Protein AF-A0A0Q3MLW1-F1 (afdb_monomer)

Mean predicted aligned error: 10.27 Å

InterPro domains:
  IPR031595 Protein-only RNase P, C-terminal [PF16953] (21-151)
  IPR033495 Mitochondrial ribonuclease P catalytic subunit, PIN domain [cd18718] (39-151)

Structure (mmCIF, N/CA/C/O backbone):
data_AF-A0A0Q3MLW1-F1
#
_entry.id   AF-A0A0Q3MLW1-F1
#
loop_
_atom_site.group_PDB
_atom_site.id
_atom_site.type_symbol
_atom_site.label_atom_id
_atom_site.label_alt_id
_atom_site.label_comp_id
_atom_site.label_asym_id
_atom_site.label_entity_id
_atom_site.label_seq_id
_atom_site.pdbx_PDB_ins_code
_atom_site.Cartn_x
_atom_site.Cartn_y
_atom_site.Cartn_z
_atom_site.occupancy
_atom_site.B_iso_or_equiv
_atom_site.auth_seq_id
_atom_site.auth_comp_id
_atom_site.auth_asym_id
_atom_site.auth_atom_id
_atom_site.pdbx_PDB_model_num
ATOM 1 N N . MET A 1 1 ? 2.108 -24.766 1.125 1.00 43.31 1 MET A N 1
ATOM 2 C CA . MET A 1 1 ? 2.210 -23.711 0.091 1.00 43.31 1 MET A CA 1
ATOM 3 C C . MET A 1 1 ? 1.327 -24.139 -1.077 1.00 43.31 1 MET A C 1
ATOM 5 O O . MET A 1 1 ? 1.562 -25.207 -1.625 1.00 43.31 1 MET A O 1
ATOM 9 N N . THR A 1 2 ? 0.230 -23.439 -1.371 1.00 39.44 2 THR A N 1
ATOM 10 C CA . THR A 1 2 ? -0.700 -23.858 -2.438 1.00 39.44 2 THR A CA 1
ATOM 11 C C . THR A 1 2 ? -0.048 -23.667 -3.809 1.00 39.44 2 THR A C 1
ATOM 13 O O . THR A 1 2 ? 0.590 -22.645 -4.060 1.00 39.44 2 THR A O 1
ATOM 16 N N . LYS A 1 3 ? -0.207 -24.654 -4.700 1.00 34.53 3 LYS A N 1
ATOM 17 C CA . LYS A 1 3 ? 0.419 -24.711 -6.036 1.00 34.53 3 LYS A CA 1
ATOM 18 C C . LYS A 1 3 ? 0.217 -23.431 -6.879 1.00 34.53 3 LYS A C 1
ATOM 20 O O . LYS A 1 3 ? 1.089 -23.088 -7.668 1.00 34.53 3 LYS A O 1
ATOM 25 N N . SER A 1 4 ? -0.863 -22.674 -6.653 1.00 41.62 4 SER A N 1
ATOM 26 C CA . SER A 1 4 ? -1.150 -21.407 -7.351 1.00 41.62 4 SER A CA 1
ATOM 27 C C . SER A 1 4 ? -0.213 -20.244 -6.995 1.00 41.62 4 SER A C 1
ATOM 29 O O . SER A 1 4 ? 0.039 -19.397 -7.845 1.00 41.62 4 SER A O 1
ATOM 31 N N . ILE A 1 5 ? 0.337 -20.189 -5.774 1.00 48.00 5 ILE A N 1
ATOM 32 C CA . ILE A 1 5 ? 1.272 -19.116 -5.377 1.00 48.00 5 ILE A CA 1
ATOM 33 C C . ILE A 1 5 ? 2.641 -19.349 -6.029 1.00 48.00 5 ILE A C 1
ATOM 35 O O . ILE A 1 5 ? 3.269 -18.410 -6.509 1.00 48.00 5 ILE A O 1
ATOM 39 N N . ALA A 1 6 ? 3.069 -20.612 -6.109 1.00 42.12 6 ALA A N 1
ATOM 40 C CA . ALA A 1 6 ? 4.304 -20.997 -6.788 1.00 42.12 6 ALA A CA 1
ATOM 41 C C . ALA A 1 6 ? 4.254 -20.694 -8.297 1.00 42.12 6 ALA A C 1
ATOM 43 O O . ALA A 1 6 ? 5.246 -20.238 -8.854 1.00 42.12 6 ALA A O 1
ATOM 44 N N . ALA A 1 7 ? 3.096 -20.882 -8.942 1.00 43.38 7 ALA A N 1
ATOM 45 C CA . ALA A 1 7 ? 2.907 -20.556 -10.355 1.00 43.38 7 ALA A CA 1
ATOM 46 C C . ALA A 1 7 ? 2.976 -19.042 -10.631 1.00 43.38 7 ALA A C 1
ATOM 48 O O . ALA A 1 7 ? 3.620 -18.633 -11.593 1.00 43.38 7 ALA A O 1
ATOM 49 N N . LEU A 1 8 ? 2.383 -18.206 -9.766 1.00 49.22 8 LEU A N 1
ATOM 50 C CA . LEU A 1 8 ? 2.519 -16.747 -9.870 1.00 49.22 8 LEU A CA 1
ATOM 51 C C . LEU A 1 8 ? 3.988 -16.322 -9.716 1.00 49.22 8 LEU A C 1
ATOM 53 O O . LEU A 1 8 ? 4.498 -15.557 -10.527 1.00 49.22 8 LEU A O 1
ATOM 57 N N . LEU A 1 9 ? 4.684 -16.866 -8.713 1.00 48.12 9 LEU A N 1
ATOM 58 C CA . LEU A 1 9 ? 6.108 -16.604 -8.474 1.00 48.12 9 LEU A CA 1
ATOM 59 C C . LEU A 1 9 ? 6.986 -17.012 -9.669 1.00 48.12 9 LEU A C 1
ATOM 61 O O . LEU A 1 9 ? 7.888 -16.267 -10.039 1.00 48.12 9 LEU A O 1
ATOM 65 N N . LEU A 1 10 ? 6.693 -18.148 -10.309 1.00 43.22 10 LEU A N 1
ATOM 66 C CA . LEU A 1 10 ? 7.389 -18.614 -11.514 1.00 43.22 10 LEU A CA 1
ATOM 67 C C . LEU A 1 10 ? 7.177 -17.686 -12.718 1.00 43.22 10 LEU A C 1
ATOM 69 O O . LEU A 1 10 ? 8.139 -17.409 -13.430 1.00 43.22 10 LEU A O 1
ATOM 73 N N . ILE A 1 11 ? 5.963 -17.157 -12.913 1.00 46.47 11 ILE A N 1
ATOM 74 C CA . ILE A 1 11 ? 5.679 -16.173 -13.973 1.00 46.47 11 ILE A CA 1
ATOM 75 C C . ILE A 1 11 ? 6.495 -14.887 -13.755 1.00 46.47 11 ILE A C 1
ATOM 77 O O . ILE A 1 11 ? 7.031 -14.335 -14.712 1.00 46.47 11 ILE A O 1
ATOM 81 N N . PHE A 1 12 ? 6.648 -14.430 -12.507 1.00 47.97 12 PHE A N 1
ATOM 82 C CA . PHE A 1 12 ? 7.384 -13.196 -12.203 1.00 47.97 12 PHE A CA 1
ATOM 83 C C . PHE A 1 12 ? 8.913 -13.361 -12.163 1.00 47.97 12 PHE A C 1
ATOM 85 O O . PHE A 1 12 ? 9.630 -12.395 -12.431 1.00 47.97 12 PHE A O 1
ATOM 92 N N . SER A 1 13 ? 9.433 -14.558 -11.868 1.00 42.88 13 SER A N 1
ATOM 93 C CA . SER A 1 13 ? 10.881 -14.817 -11.822 1.00 42.88 13 SER A CA 1
ATOM 94 C C . SER A 1 13 ? 11.542 -14.952 -13.197 1.00 42.88 13 SER A C 1
ATOM 96 O O . SER A 1 13 ? 12.736 -14.694 -13.305 1.00 42.88 13 SER A O 1
ATOM 98 N N . TYR A 1 14 ? 10.811 -15.332 -14.249 1.00 41.16 14 TYR A N 1
ATOM 99 C CA . TYR A 1 14 ? 11.423 -15.681 -15.540 1.00 41.16 14 TYR A CA 1
ATOM 100 C C . TYR A 1 14 ? 11.871 -14.487 -16.408 1.00 41.16 14 TYR A C 1
ATOM 102 O O . TYR A 1 14 ? 12.459 -14.707 -17.464 1.00 41.16 14 TYR A O 1
ATOM 110 N N . GLY A 1 15 ? 11.643 -13.236 -15.982 1.00 43.12 15 GLY A N 1
ATOM 111 C CA . GLY A 1 15 ? 11.919 -12.054 -16.816 1.00 43.12 15 GLY A CA 1
ATOM 112 C C . GLY A 1 15 ? 12.600 -10.856 -16.148 1.00 43.12 15 GLY A C 1
ATOM 113 O O . GLY A 1 15 ? 12.778 -9.844 -16.821 1.00 43.12 15 GLY A O 1
ATOM 114 N N . LYS A 1 16 ? 12.973 -10.904 -14.859 1.00 48.44 16 LYS A N 1
ATOM 115 C CA . LYS A 1 16 ? 13.472 -9.710 -14.144 1.00 48.44 16 LYS A CA 1
ATOM 116 C C . LYS A 1 16 ? 14.898 -9.853 -13.614 1.00 48.44 16 LYS A C 1
ATOM 118 O O . LYS A 1 16 ? 15.285 -10.885 -13.078 1.00 48.44 16 LYS A O 1
ATOM 123 N N . GLY A 1 17 ? 15.679 -8.780 -13.772 1.00 50.88 17 GLY A N 1
ATOM 124 C CA . GLY A 1 17 ? 17.072 -8.695 -13.331 1.00 50.88 17 GLY A CA 1
ATOM 125 C C . GLY A 1 17 ? 17.254 -8.784 -11.808 1.00 50.88 17 GLY A C 1
ATOM 126 O O . GLY A 1 17 ? 16.317 -8.613 -11.030 1.00 50.88 17 GLY A O 1
ATOM 127 N N . ILE A 1 18 ? 18.500 -8.999 -11.377 1.00 50.50 18 ILE A N 1
ATOM 128 C CA . ILE A 1 18 ? 18.907 -9.301 -9.987 1.00 50.50 18 ILE A CA 1
ATOM 129 C C . ILE A 1 18 ? 18.372 -8.295 -8.944 1.00 50.50 18 ILE A C 1
ATOM 131 O O . ILE A 1 18 ? 18.080 -8.681 -7.810 1.00 50.50 18 ILE A O 1
ATOM 135 N N . LEU A 1 19 ? 18.229 -7.013 -9.303 1.00 51.34 19 LEU A N 1
ATOM 136 C CA . LEU A 1 19 ? 17.757 -5.967 -8.386 1.00 51.34 19 LEU A CA 1
ATOM 137 C C . LEU A 1 19 ? 16.278 -6.152 -7.998 1.00 51.34 19 LEU A C 1
ATOM 139 O O . LEU A 1 19 ? 15.931 -6.016 -6.826 1.00 51.34 19 LEU A O 1
ATOM 143 N N . ALA A 1 20 ? 15.436 -6.553 -8.956 1.00 59.69 20 ALA A N 1
ATOM 144 C CA . ALA A 1 20 ? 14.020 -6.827 -8.721 1.00 59.69 20 ALA A CA 1
ATOM 145 C C . ALA A 1 20 ? 13.819 -8.032 -7.785 1.00 59.69 20 ALA A C 1
ATOM 147 O O . ALA A 1 20 ? 12.900 -8.040 -6.969 1.00 59.69 20 ALA A O 1
ATOM 148 N N . CYS A 1 21 ? 14.718 -9.023 -7.840 1.00 66.88 21 CYS A N 1
ATOM 149 C CA . CYS A 1 21 ? 14.664 -10.185 -6.954 1.00 66.88 21 CYS A CA 1
ATOM 150 C C . CYS A 1 21 ? 14.886 -9.805 -5.483 1.00 66.88 21 CYS A C 1
ATOM 152 O O . CYS A 1 21 ? 14.138 -10.255 -4.620 1.00 66.88 21 CYS A O 1
ATOM 154 N N . LYS A 1 22 ? 15.878 -8.957 -5.174 1.00 81.06 22 LYS A N 1
ATOM 155 C CA . LYS A 1 22 ? 16.187 -8.581 -3.779 1.00 81.06 22 LYS A CA 1
ATOM 156 C C . LYS A 1 22 ? 15.071 -7.776 -3.126 1.00 81.06 22 LYS A C 1
ATOM 158 O O . LYS A 1 22 ? 14.733 -8.022 -1.970 1.00 81.06 22 LYS A O 1
ATOM 163 N N . GLU A 1 23 ? 14.505 -6.821 -3.856 1.00 84.50 23 GLU A N 1
ATOM 164 C CA . GLU A 1 23 ? 13.379 -6.041 -3.353 1.00 84.50 23 GLU A CA 1
ATOM 165 C C . GLU A 1 23 ? 12.165 -6.929 -3.090 1.00 84.50 23 GLU A C 1
ATOM 167 O O . GLU A 1 23 ? 11.536 -6.827 -2.035 1.00 84.50 23 GLU A O 1
ATOM 172 N N . PHE A 1 24 ? 11.862 -7.837 -4.017 1.00 83.19 24 PHE A N 1
ATOM 173 C CA . PHE A 1 24 ? 10.734 -8.733 -3.850 1.00 83.19 24 PHE A CA 1
ATOM 174 C C . PHE A 1 24 ? 10.931 -9.691 -2.662 1.00 83.19 24 PHE A C 1
ATOM 176 O O . PHE A 1 24 ? 9.991 -9.930 -1.911 1.00 83.19 24 PHE A O 1
ATOM 183 N N . GLU A 1 25 ? 12.147 -10.183 -2.400 1.00 86.19 25 GLU A N 1
ATOM 184 C CA . GLU A 1 25 ? 12.448 -10.935 -1.168 1.00 86.19 25 GLU A CA 1
ATOM 185 C C . GLU A 1 25 ? 12.213 -10.103 0.104 1.00 86.19 25 GLU A C 1
ATOM 187 O O . GLU A 1 25 ? 11.597 -10.583 1.062 1.00 86.19 25 GLU A O 1
ATOM 192 N N . ALA A 1 26 ? 12.653 -8.840 0.113 1.00 90.56 26 ALA A N 1
ATOM 193 C CA . ALA A 1 26 ? 12.403 -7.932 1.231 1.00 90.56 26 ALA A CA 1
ATOM 194 C C . ALA A 1 26 ? 10.898 -7.704 1.440 1.00 90.56 26 ALA A C 1
ATOM 196 O O . ALA A 1 26 ? 10.421 -7.723 2.578 1.00 90.56 26 ALA A O 1
ATOM 197 N N . PHE A 1 27 ? 10.144 -7.570 0.349 1.00 91.38 27 PHE A N 1
ATOM 198 C CA . PHE A 1 27 ? 8.692 -7.469 0.382 1.00 91.38 27 PHE A CA 1
ATOM 199 C C . PHE A 1 27 ? 8.028 -8.732 0.925 1.00 91.38 27 PHE A C 1
ATOM 201 O O . PHE A 1 27 ? 7.178 -8.640 1.809 1.00 91.38 27 PHE A O 1
ATOM 208 N N . LYS A 1 28 ? 8.442 -9.922 0.474 1.00 89.12 28 LYS A N 1
ATOM 209 C CA . LYS A 1 28 ? 7.921 -11.186 1.012 1.00 89.12 28 LYS A CA 1
ATOM 210 C C . LYS A 1 28 ? 8.118 -11.245 2.521 1.00 89.12 28 LYS A C 1
ATOM 212 O O . LYS A 1 28 ? 7.154 -11.466 3.245 1.00 89.12 28 LYS A O 1
ATOM 217 N N . LYS A 1 29 ? 9.330 -10.964 3.008 1.00 93.56 29 LYS A N 1
ATOM 218 C CA . LYS A 1 29 ? 9.613 -10.925 4.451 1.00 93.56 29 LYS A CA 1
ATOM 219 C C . LYS A 1 29 ? 8.750 -9.889 5.178 1.00 93.56 29 LYS A C 1
ATOM 221 O O . LYS A 1 29 ? 8.245 -10.165 6.263 1.00 93.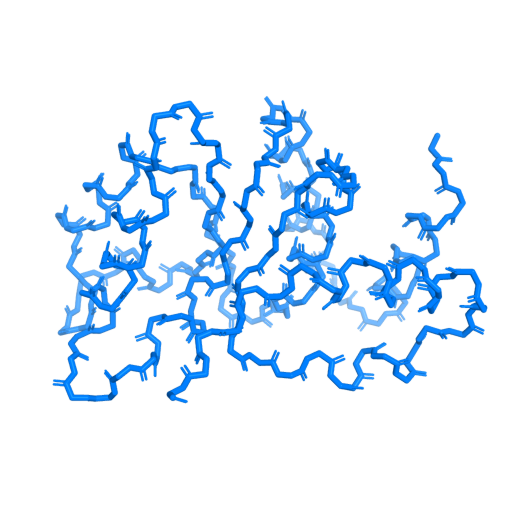56 29 LYS A O 1
ATOM 226 N N . PHE A 1 30 ? 8.566 -8.708 4.586 1.00 95.88 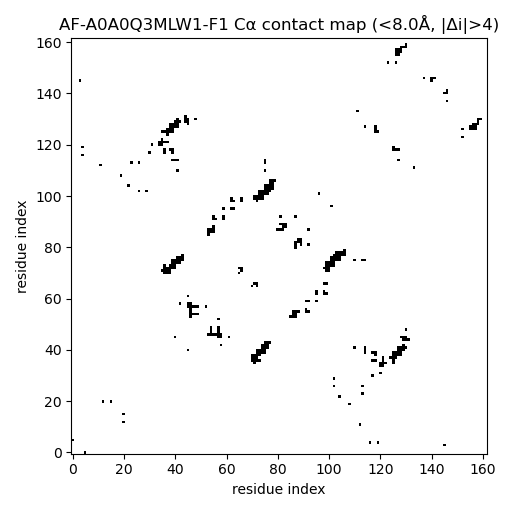30 PHE A N 1
ATOM 227 C CA . PHE A 1 30 ? 7.707 -7.660 5.134 1.00 95.88 30 PHE A CA 1
ATOM 228 C C . PHE A 1 30 ? 6.261 -8.141 5.306 1.00 95.88 30 PHE A C 1
ATOM 230 O O . PHE A 1 30 ? 5.679 -7.916 6.369 1.00 95.88 30 PHE A O 1
ATOM 237 N N . VAL A 1 31 ? 5.712 -8.792 4.277 1.00 94.12 31 VAL A N 1
ATOM 238 C CA . VAL A 1 31 ? 4.337 -9.293 4.254 1.00 94.12 31 VAL A CA 1
ATOM 239 C C . VAL A 1 31 ? 4.174 -10.435 5.245 1.00 94.12 31 VAL A C 1
ATOM 241 O O . VAL A 1 31 ? 3.328 -10.323 6.121 1.00 94.12 31 VAL A O 1
ATOM 244 N N . GLU A 1 32 ? 4.995 -11.490 5.173 1.00 92.81 32 GLU A N 1
ATOM 245 C CA . GLU A 1 32 ? 4.854 -12.681 6.031 1.00 92.81 32 GLU A CA 1
ATOM 246 C C . GLU A 1 32 ? 4.878 -12.337 7.530 1.00 92.81 32 GLU A C 1
ATOM 248 O O . GLU A 1 32 ? 4.134 -12.927 8.307 1.00 92.81 32 GLU A O 1
ATOM 253 N N . ASN A 1 33 ? 5.656 -11.327 7.931 1.00 95.38 33 ASN A N 1
ATOM 254 C CA . ASN A 1 33 ? 5.726 -10.869 9.323 1.00 95.38 33 ASN A CA 1
ATOM 255 C C . ASN A 1 33 ? 4.501 -10.058 9.782 1.00 95.38 33 ASN A C 1
ATOM 257 O O . ASN A 1 33 ? 4.387 -9.745 10.965 1.00 95.38 33 ASN A O 1
ATOM 261 N N . ARG A 1 34 ? 3.620 -9.663 8.858 1.00 95.62 34 ARG A N 1
ATOM 262 C CA . ARG A 1 34 ? 2.478 -8.774 9.108 1.00 95.62 34 ARG A CA 1
ATOM 263 C C . ARG A 1 34 ? 1.148 -9.346 8.634 1.00 95.62 34 ARG A C 1
ATOM 265 O O . ARG A 1 34 ? 0.137 -8.681 8.796 1.00 95.62 34 ARG A O 1
ATOM 272 N N . LEU A 1 35 ? 1.088 -10.551 8.083 1.00 92.38 35 LEU A N 1
ATOM 273 C CA . LEU A 1 35 ? -0.190 -11.150 7.692 1.00 92.38 35 LEU A CA 1
ATOM 274 C C . LEU A 1 35 ? -1.148 -11.330 8.893 1.00 92.38 35 LEU A C 1
ATOM 276 O O . LEU A 1 35 ? -0.699 -11.389 10.041 1.00 92.38 35 LEU A O 1
ATOM 280 N N . PRO A 1 36 ? -2.470 -11.437 8.656 1.00 95.75 36 PRO A N 1
ATOM 281 C CA . PRO A 1 36 ? -3.164 -11.141 7.398 1.00 95.75 36 PRO A CA 1
ATOM 282 C C . PRO A 1 36 ? -3.489 -9.644 7.245 1.00 95.75 36 PRO A C 1
ATOM 284 O O . PRO A 1 36 ? -3.696 -8.955 8.244 1.00 95.75 36 PRO A O 1
ATOM 287 N N . PHE A 1 37 ? -3.584 -9.161 6.004 1.00 96.31 37 PHE A N 1
ATOM 288 C CA . PHE A 1 37 ? -4.186 -7.865 5.677 1.00 96.31 37 PHE A CA 1
ATOM 289 C C . PHE A 1 37 ? -5.627 -8.042 5.190 1.00 96.31 37 PHE A C 1
ATOM 291 O O . PHE A 1 37 ? -5.929 -8.988 4.467 1.00 96.31 37 PHE A O 1
ATOM 298 N N . ASP A 1 38 ? -6.500 -7.090 5.504 1.00 94.31 38 ASP A N 1
ATOM 299 C CA . ASP A 1 38 ? -7.872 -7.061 4.992 1.00 94.31 38 ASP A CA 1
ATOM 300 C C . ASP A 1 38 ? -7.953 -6.367 3.632 1.00 94.31 38 ASP A C 1
ATOM 302 O O . ASP A 1 38 ? -8.746 -6.761 2.773 1.00 94.31 38 ASP A O 1
ATOM 306 N N . ILE A 1 39 ? -7.142 -5.322 3.425 1.00 92.56 39 ILE A N 1
ATOM 307 C CA . ILE A 1 39 ? -7.131 -4.549 2.180 1.00 92.56 39 ILE A CA 1
ATOM 308 C C . ILE A 1 39 ? -5.700 -4.173 1.792 1.00 92.56 39 ILE A C 1
ATOM 310 O O . ILE A 1 39 ? -4.975 -3.577 2.590 1.00 92.56 39 ILE A O 1
ATOM 314 N N . VAL A 1 40 ? -5.319 -4.465 0.547 1.00 94.00 40 VAL A N 1
ATOM 315 C CA . VAL A 1 40 ? -4.068 -3.998 -0.069 1.00 94.00 40 VAL A CA 1
ATOM 316 C C . VAL A 1 40 ? -4.366 -2.882 -1.071 1.00 94.00 40 VAL A C 1
ATOM 318 O O . VAL A 1 40 ? -5.163 -3.045 -1.990 1.00 94.00 40 VAL A O 1
ATOM 321 N N . ILE A 1 41 ? -3.743 -1.726 -0.901 1.00 91.75 41 ILE A N 1
ATOM 322 C CA . ILE A 1 41 ? -3.978 -0.522 -1.695 1.00 91.75 41 ILE A CA 1
ATOM 323 C C . ILE A 1 41 ? -2.765 -0.294 -2.590 1.00 91.75 41 ILE A C 1
ATOM 325 O O . ILE A 1 41 ? -1.646 -0.158 -2.099 1.00 91.75 41 ILE A O 1
ATOM 329 N N . ASP A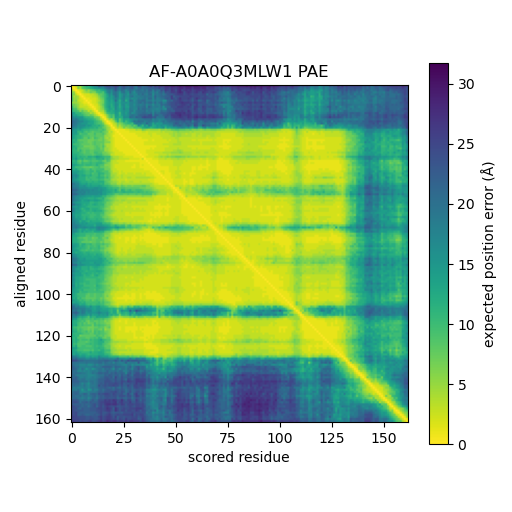 1 42 ? -2.993 -0.199 -3.893 1.00 90.75 42 ASP A N 1
ATOM 330 C CA . ASP A 1 42 ? -2.017 0.306 -4.852 1.00 90.75 42 ASP A CA 1
ATOM 331 C C . ASP A 1 42 ? -1.946 1.836 -4.728 1.00 90.75 42 ASP A C 1
ATOM 333 O O . ASP A 1 42 ? -2.761 2.585 -5.278 1.00 90.75 42 ASP A O 1
ATOM 337 N N . GLY A 1 43 ? -1.018 2.297 -3.893 1.00 91.31 43 GLY A N 1
ATOM 338 C CA . GLY A 1 43 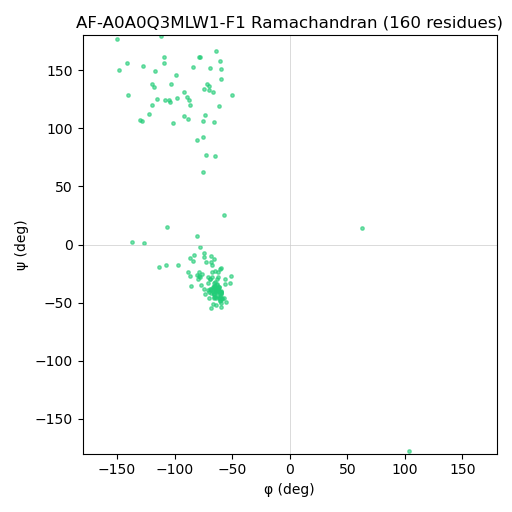? -0.956 3.671 -3.416 1.00 91.31 43 GLY A CA 1
ATOM 339 C C . GLY A 1 43 ? -0.683 4.672 -4.528 1.00 91.31 43 GLY A C 1
ATOM 340 O O . GLY A 1 43 ? -1.308 5.735 -4.543 1.00 91.31 43 GLY A O 1
ATOM 341 N N . LEU A 1 44 ? 0.189 4.337 -5.484 1.00 88.62 44 LEU A N 1
ATOM 342 C CA . LEU A 1 44 ? 0.485 5.228 -6.604 1.00 88.62 44 LEU A CA 1
ATOM 343 C C . LEU A 1 44 ? -0.753 5.385 -7.493 1.00 88.62 44 LEU A C 1
ATOM 345 O O . LEU A 1 44 ? -1.204 6.512 -7.706 1.00 88.62 44 LEU A O 1
ATOM 349 N N . ASN A 1 45 ? -1.379 4.284 -7.913 1.00 85.44 45 ASN A N 1
ATOM 350 C CA . ASN A 1 45 ? -2.585 4.337 -8.743 1.00 85.44 45 ASN A CA 1
ATOM 351 C C . ASN A 1 45 ? -3.750 5.076 -8.072 1.00 85.44 45 ASN A C 1
ATOM 353 O O . ASN A 1 45 ? -4.430 5.900 -8.694 1.00 85.44 45 ASN A O 1
ATOM 357 N N . VAL A 1 46 ? -3.961 4.827 -6.779 1.00 85.19 46 VAL A N 1
ATOM 358 C CA . VAL A 1 46 ? -4.999 5.498 -5.987 1.00 85.19 46 VAL A CA 1
ATOM 359 C C . VAL A 1 46 ? -4.694 6.992 -5.816 1.00 85.19 46 VAL A C 1
ATOM 361 O O . VAL A 1 46 ? -5.601 7.824 -5.900 1.00 85.19 46 VAL A O 1
ATOM 364 N N . SER A 1 47 ? -3.426 7.375 -5.660 1.00 87.38 47 SER A N 1
ATOM 365 C CA . SER A 1 47 ? -3.029 8.786 -5.552 1.00 87.38 47 SER A CA 1
ATOM 366 C C . SER A 1 47 ? -3.345 9.599 -6.816 1.00 87.38 47 SER A C 1
ATOM 368 O O . SER A 1 47 ? -3.681 10.782 -6.739 1.00 87.38 47 SER A O 1
ATOM 370 N N . HIS A 1 48 ? -3.344 8.956 -7.984 1.00 84.94 48 HIS A N 1
ATOM 371 C CA . HIS A 1 48 ? -3.693 9.574 -9.262 1.00 84.94 48 HIS A CA 1
ATOM 372 C C . HIS A 1 48 ? -5.209 9.673 -9.499 1.00 84.94 48 HIS A C 1
ATOM 374 O O . HIS A 1 48 ? -5.643 10.062 -10.590 1.00 84.94 48 HIS A O 1
ATOM 380 N N . MET A 1 49 ? -6.049 9.352 -8.501 1.00 74.88 49 MET A N 1
ATOM 381 C CA . MET A 1 49 ? -7.489 9.259 -8.723 1.00 74.88 49 MET A CA 1
ATOM 382 C C . MET A 1 49 ? -8.154 10.562 -9.177 1.00 74.88 49 MET A C 1
ATOM 384 O O . MET A 1 49 ? -9.016 10.550 -10.061 1.00 74.88 49 MET A O 1
ATOM 388 N N . ASN A 1 50 ? -7.739 11.689 -8.615 1.00 77.31 50 ASN A N 1
ATOM 389 C CA . ASN A 1 50 ? -8.252 12.996 -8.987 1.00 77.31 50 ASN A CA 1
ATOM 390 C C . ASN A 1 50 ? -7.088 13.932 -9.299 1.00 77.31 50 ASN A C 1
ATOM 392 O O . ASN A 1 50 ? -6.422 14.416 -8.392 1.00 77.31 50 ASN A O 1
ATOM 396 N N . THR A 1 51 ? -6.884 14.224 -10.582 1.00 79.75 51 THR A N 1
ATOM 397 C CA . THR A 1 51 ? -5.787 15.078 -11.061 1.00 79.75 51 THR A CA 1
ATOM 398 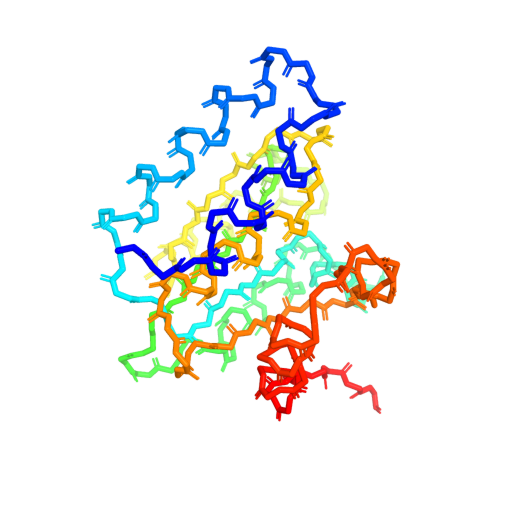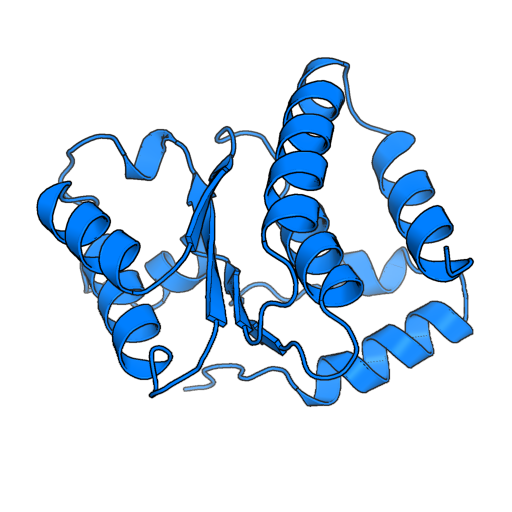C C . THR A 1 51 ? -5.893 16.536 -10.609 1.00 79.75 51 THR A C 1
ATOM 400 O O . THR A 1 51 ? -4.926 17.275 -10.741 1.00 79.75 51 THR A O 1
ATOM 403 N N . ARG A 1 52 ? -7.045 16.963 -10.070 1.00 82.62 52 ARG A N 1
ATOM 404 C CA . ARG A 1 52 ? -7.239 18.311 -9.505 1.00 82.62 52 ARG A CA 1
ATOM 405 C C . ARG A 1 52 ? -6.822 18.419 -8.036 1.00 82.62 52 ARG A C 1
ATOM 407 O O . ARG A 1 52 ? -6.795 19.523 -7.507 1.00 82.62 52 ARG A O 1
ATOM 414 N N . LYS A 1 53 ? -6.572 17.291 -7.369 1.00 77.88 53 LYS A N 1
ATOM 415 C CA . LYS A 1 53 ? -6.126 17.226 -5.973 1.00 77.88 53 LYS A CA 1
ATOM 416 C C . LYS A 1 53 ? -4.676 16.770 -5.907 1.00 77.88 53 LYS A C 1
ATOM 418 O O . LYS A 1 53 ? -4.203 16.070 -6.800 1.00 77.88 53 LYS A O 1
ATOM 423 N N . MET A 1 54 ? -4.004 17.122 -4.815 1.00 88.19 54 MET A N 1
ATOM 424 C CA . MET A 1 54 ? -2.671 16.607 -4.523 1.00 88.19 54 MET A CA 1
ATOM 425 C C . MET A 1 54 ? -2.701 15.077 -4.411 1.00 88.19 54 MET A C 1
ATOM 427 O O . MET A 1 54 ? -3.642 14.496 -3.863 1.00 88.19 54 MET A O 1
ATOM 431 N N . GLN A 1 55 ? -1.655 14.418 -4.910 1.00 91.75 55 GLN A N 1
ATOM 432 C CA . GLN A 1 55 ? -1.559 12.955 -4.901 1.00 91.75 55 GLN A CA 1
ATOM 433 C C . GLN A 1 55 ? -1.639 12.388 -3.478 1.00 91.75 55 GLN A C 1
ATOM 435 O O . GLN A 1 55 ? -2.428 11.473 -3.221 1.00 91.75 55 GLN A O 1
ATOM 440 N N . CYS A 1 56 ? -0.899 12.978 -2.532 1.00 91.88 56 CYS A N 1
ATOM 441 C CA . CYS A 1 56 ? -0.954 12.566 -1.133 1.00 91.88 56 CYS A CA 1
ATOM 442 C C . CYS A 1 56 ? -2.349 12.737 -0.518 1.00 91.88 56 CYS A C 1
ATOM 444 O O . CYS A 1 56 ? -2.775 11.866 0.230 1.00 91.88 56 CYS A O 1
ATOM 446 N N . GLU A 1 57 ? -3.099 13.786 -0.870 1.00 89.50 57 GLU A N 1
ATOM 447 C CA . GLU A 1 57 ? -4.465 13.997 -0.370 1.00 89.50 57 GLU A CA 1
ATOM 448 C C . GLU A 1 57 ? -5.449 12.967 -0.928 1.00 89.50 57 GLU A C 1
ATOM 450 O O . GLU A 1 57 ? -6.342 12.503 -0.217 1.00 89.50 57 GLU A O 1
ATOM 455 N N . ASN A 1 58 ? -5.309 12.580 -2.198 1.00 88.12 58 ASN A N 1
ATOM 456 C CA . ASN A 1 58 ? -6.129 11.516 -2.779 1.00 88.12 58 ASN A CA 1
ATOM 457 C C . ASN A 1 58 ? -5.920 10.193 -2.041 1.00 88.12 58 ASN A C 1
ATOM 459 O O . ASN A 1 58 ? -6.895 9.545 -1.655 1.00 88.12 58 ASN A O 1
ATOM 463 N N . LEU A 1 59 ? -4.657 9.825 -1.810 1.00 91.44 59 LEU A N 1
ATOM 464 C CA . LEU A 1 59 ? -4.319 8.610 -1.079 1.00 91.44 59 LEU A CA 1
ATOM 465 C C . LEU A 1 59 ? -4.771 8.690 0.385 1.00 91.44 59 LEU A C 1
ATOM 467 O O . LEU A 1 59 ? -5.382 7.751 0.882 1.00 91.44 59 LEU A O 1
ATOM 471 N N . PHE A 1 60 ? -4.565 9.831 1.040 1.00 92.44 60 PHE A N 1
ATOM 472 C CA . PHE A 1 60 ? -4.993 10.082 2.415 1.00 92.44 60 PHE A CA 1
ATOM 473 C C . PHE A 1 60 ? -6.496 9.891 2.605 1.00 92.44 60 PHE A C 1
ATOM 475 O O . PHE A 1 60 ? -6.932 9.201 3.527 1.00 92.44 60 PHE A O 1
ATOM 482 N N . ASN A 1 61 ? -7.300 10.445 1.696 1.00 87.56 61 ASN A N 1
ATOM 483 C CA . ASN A 1 61 ? -8.749 10.278 1.725 1.00 87.56 61 ASN A CA 1
ATOM 484 C C . ASN A 1 61 ? -9.154 8.806 1.562 1.00 87.56 61 ASN A C 1
ATOM 486 O O . ASN A 1 61 ? -10.044 8.336 2.270 1.00 87.56 61 ASN A O 1
ATOM 490 N N . ALA A 1 62 ? -8.486 8.064 0.672 1.00 86.56 62 ALA A N 1
ATOM 491 C CA . ALA A 1 62 ? -8.738 6.638 0.492 1.00 86.56 62 ALA A CA 1
ATOM 492 C C . ALA A 1 62 ? -8.359 5.824 1.740 1.00 86.56 62 ALA A C 1
ATOM 494 O O . ALA A 1 62 ? -9.158 5.010 2.200 1.00 86.56 62 ALA A O 1
ATOM 495 N N . VAL A 1 63 ? -7.183 6.076 2.327 1.00 91.25 63 VAL A N 1
ATOM 496 C CA . VAL A 1 63 ? -6.726 5.404 3.552 1.00 91.25 63 VAL A CA 1
ATOM 497 C C . VAL A 1 63 ? -7.690 5.678 4.702 1.00 91.25 63 VAL A C 1
ATOM 499 O O . VAL A 1 63 ? -8.154 4.731 5.324 1.00 91.25 63 VAL A O 1
ATOM 502 N N . ASN A 1 64 ? -8.081 6.932 4.940 1.00 89.56 64 ASN A N 1
ATOM 503 C CA . ASN A 1 64 ? -9.034 7.269 6.004 1.00 89.56 64 ASN A CA 1
ATOM 504 C C . ASN A 1 64 ? -10.411 6.639 5.803 1.00 89.56 64 ASN A C 1
ATOM 506 O O . ASN A 1 64 ? -11.039 6.205 6.765 1.00 89.56 64 ASN A O 1
ATOM 510 N N . TYR A 1 65 ? -10.885 6.573 4.559 1.00 86.88 65 TYR A N 1
ATOM 511 C CA . TYR A 1 65 ? -12.158 5.934 4.247 1.00 86.88 65 TYR A CA 1
ATOM 512 C C . TYR A 1 65 ? -12.133 4.419 4.515 1.00 86.88 65 TYR A C 1
ATOM 514 O O . TYR A 1 65 ? -13.132 3.834 4.944 1.00 86.88 65 TYR A O 1
ATOM 522 N N . LEU A 1 66 ? -10.990 3.776 4.258 1.00 87.44 66 LEU A N 1
ATOM 523 C CA . LEU A 1 66 ? -10.808 2.332 4.401 1.00 87.44 66 LEU A CA 1
ATOM 524 C C . LEU A 1 66 ? -10.365 1.914 5.809 1.00 87.44 66 LEU A C 1
ATOM 526 O O . LEU A 1 66 ? -10.632 0.779 6.201 1.00 87.44 66 LEU A O 1
ATOM 530 N N . ALA A 1 67 ? -9.739 2.810 6.577 1.00 89.50 67 ALA A N 1
ATOM 531 C CA . ALA A 1 67 ? -9.230 2.577 7.930 1.00 89.50 67 ALA A CA 1
ATOM 532 C C . ALA A 1 67 ? -10.366 2.534 8.965 1.00 89.50 67 ALA A C 1
ATOM 534 O O . ALA A 1 67 ? -10.465 3.359 9.873 1.00 89.50 67 ALA A O 1
ATOM 535 N N . LYS A 1 68 ? -11.263 1.557 8.813 1.00 86.38 68 LYS A N 1
ATOM 536 C CA . LYS A 1 68 ? -12.325 1.264 9.777 1.00 86.38 68 LYS A CA 1
ATOM 537 C C . LYS A 1 68 ? -11.750 0.502 10.971 1.00 86.38 68 LYS A C 1
ATOM 539 O O . LYS A 1 68 ? -10.684 -0.107 10.894 1.00 86.38 68 LYS A O 1
ATOM 544 N N . LYS A 1 69 ? -12.488 0.498 12.086 1.00 79.62 69 LYS A N 1
ATOM 545 C CA . LYS A 1 69 ? -12.101 -0.229 13.304 1.00 79.62 69 LYS A CA 1
ATOM 546 C C . LYS A 1 69 ? -11.742 -1.685 12.966 1.00 79.62 69 LYS A C 1
ATOM 548 O O . LYS A 1 69 ? -12.528 -2.372 12.319 1.00 79.62 69 LYS A O 1
ATOM 553 N N . ASN A 1 70 ? -10.569 -2.127 13.421 1.00 86.50 70 ASN A N 1
ATOM 554 C CA . ASN A 1 70 ? -10.002 -3.467 13.214 1.00 86.50 70 ASN A CA 1
ATOM 555 C C . ASN A 1 70 ? -9.694 -3.862 11.755 1.00 86.50 70 ASN A C 1
ATOM 557 O O . ASN A 1 70 ? -9.477 -5.040 11.504 1.00 86.50 70 ASN A O 1
ATOM 561 N N . THR A 1 71 ? -9.664 -2.924 10.802 1.00 92.50 71 THR A N 1
ATOM 562 C CA . THR A 1 71 ? -9.243 -3.227 9.422 1.00 92.50 71 THR A CA 1
ATOM 563 C C . THR A 1 71 ? -7.727 -3.096 9.294 1.00 92.50 71 THR A C 1
ATOM 565 O O . THR A 1 71 ? -7.169 -2.041 9.589 1.00 92.50 71 THR A O 1
ATOM 568 N N . ARG A 1 72 ? -7.054 -4.149 8.830 1.00 96.44 72 ARG A N 1
ATOM 569 C CA . ARG A 1 72 ? -5.611 -4.162 8.570 1.00 96.44 72 ARG A CA 1
ATOM 570 C C . ARG A 1 72 ? -5.332 -3.766 7.127 1.00 96.44 72 ARG A C 1
ATOM 572 O O . ARG A 1 72 ? -5.640 -4.511 6.197 1.00 96.44 72 ARG A O 1
ATOM 579 N N . LEU A 1 73 ? -4.744 -2.591 6.944 1.00 96.94 73 LEU A N 1
ATOM 580 C CA . LEU A 1 73 ? -4.443 -2.029 5.632 1.00 96.94 73 LEU A CA 1
ATOM 581 C C . LEU A 1 73 ? -2.958 -2.165 5.303 1.00 96.94 73 LEU A C 1
ATOM 583 O O . LEU A 1 73 ? -2.115 -1.863 6.145 1.00 96.94 73 LEU A O 1
ATOM 587 N N . LEU A 1 74 ? -2.659 -2.534 4.059 1.00 97.44 74 LEU A N 1
ATOM 588 C CA . LEU A 1 74 ? -1.336 -2.392 3.457 1.00 97.44 74 LEU A CA 1
ATOM 589 C C . LEU A 1 74 ? -1.418 -1.411 2.293 1.00 97.44 74 LEU A C 1
ATOM 591 O O . LEU A 1 74 ? -2.186 -1.631 1.364 1.00 97.44 74 LEU A O 1
ATOM 595 N N . VAL A 1 75 ? -0.595 -0.370 2.300 1.00 96.12 75 VAL A N 1
ATOM 596 C CA . VAL A 1 75 ? -0.403 0.530 1.163 1.00 96.12 75 VAL A CA 1
ATOM 597 C C . VAL A 1 75 ? 0.927 0.216 0.487 1.00 96.12 75 VAL A C 1
ATOM 599 O O . VAL A 1 75 ? 1.993 0.279 1.102 1.00 96.12 75 VAL A O 1
ATOM 602 N N . LEU A 1 76 ? 0.861 -0.106 -0.801 1.00 94.88 76 LEU A N 1
ATOM 603 C CA . LEU A 1 76 ? 2.021 -0.245 -1.669 1.00 94.88 76 LEU A CA 1
ATOM 604 C C . LEU A 1 76 ? 2.331 1.120 -2.275 1.00 94.88 76 LEU A C 1
ATOM 606 O O . LEU A 1 76 ? 1.570 1.642 -3.085 1.00 94.88 76 LEU A O 1
ATOM 610 N N . GLY A 1 77 ? 3.417 1.729 -1.820 1.00 93.25 77 GLY A N 1
ATOM 611 C CA . GLY A 1 77 ? 3.894 3.016 -2.301 1.00 93.25 77 GLY A CA 1
ATOM 612 C C . GLY A 1 77 ? 5.203 2.890 -3.067 1.00 93.25 77 GLY A C 1
ATOM 613 O O . GLY A 1 77 ? 5.796 1.818 -3.180 1.00 93.25 77 GLY A O 1
ATOM 614 N N . ARG A 1 78 ? 5.699 4.029 -3.543 1.00 91.31 78 ARG A N 1
ATOM 615 C CA . ARG A 1 78 ? 7.009 4.161 -4.179 1.00 91.31 78 ARG A CA 1
ATOM 616 C C . ARG A 1 78 ? 7.913 5.082 -3.379 1.00 91.31 78 ARG A C 1
ATOM 618 O O . ARG A 1 78 ? 7.429 6.033 -2.771 1.00 91.31 78 ARG A O 1
ATOM 625 N N . LYS A 1 79 ? 9.227 4.862 -3.408 1.00 91.44 79 LYS A N 1
ATOM 626 C CA . LYS A 1 79 ? 10.187 5.675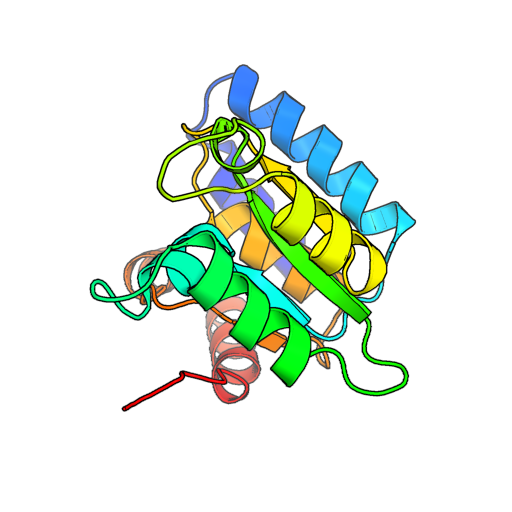 -2.639 1.00 91.44 79 LYS A CA 1
ATOM 627 C C . LYS A 1 79 ? 10.102 7.175 -2.926 1.00 91.44 79 LYS A C 1
ATOM 629 O O . LYS A 1 79 ? 10.331 7.962 -2.014 1.00 91.44 79 LYS A O 1
ATOM 634 N N . HIS A 1 80 ? 9.714 7.592 -4.135 1.00 90.50 80 HIS A N 1
ATOM 635 C CA . HIS A 1 80 ? 9.514 9.020 -4.417 1.00 90.50 80 HIS A CA 1
ATOM 636 C C . HIS A 1 80 ? 8.397 9.659 -3.570 1.00 90.50 80 HIS A C 1
ATOM 638 O O . HIS A 1 80 ? 8.436 10.863 -3.343 1.00 90.50 80 HIS A O 1
ATOM 644 N N . MET A 1 81 ? 7.441 8.873 -3.060 1.00 91.38 81 MET A N 1
ATOM 645 C CA . MET A 1 81 ? 6.363 9.347 -2.180 1.00 91.38 81 MET A CA 1
ATOM 646 C C . MET A 1 81 ? 6.881 9.802 -0.808 1.00 91.38 81 MET A C 1
ATOM 648 O O . MET A 1 81 ? 6.182 10.516 -0.096 1.00 91.38 81 MET A O 1
ATOM 652 N N . LEU A 1 82 ? 8.102 9.400 -0.432 1.00 90.38 82 LEU A N 1
ATOM 653 C CA . LEU A 1 82 ? 8.779 9.847 0.790 1.00 90.38 82 LEU A CA 1
ATOM 654 C C . LEU A 1 82 ? 9.502 11.190 0.607 1.00 90.38 82 LEU A C 1
ATOM 656 O O . LEU A 1 82 ? 9.916 11.811 1.586 1.00 90.38 82 LEU A O 1
ATOM 660 N N . ILE A 1 83 ? 9.686 11.637 -0.639 1.00 91.19 83 ILE A N 1
ATOM 661 C CA . ILE A 1 83 ? 10.394 12.875 -0.955 1.00 91.19 83 ILE A CA 1
ATOM 662 C C . ILE A 1 83 ? 9.397 14.029 -0.890 1.00 91.19 83 ILE A C 1
ATOM 664 O O . ILE A 1 83 ? 8.424 14.072 -1.646 1.00 91.19 83 ILE A O 1
ATOM 668 N N . ASN A 1 84 ? 9.664 14.985 0.001 1.00 91.50 84 ASN A N 1
ATOM 669 C CA . ASN A 1 84 ? 8.809 16.152 0.164 1.00 91.50 84 ASN A CA 1
ATOM 670 C C . ASN A 1 84 ? 8.756 16.962 -1.143 1.00 91.50 84 ASN A C 1
ATOM 672 O O . ASN A 1 84 ? 9.783 17.433 -1.631 1.00 91.50 84 ASN A O 1
ATOM 676 N N . SER A 1 85 ? 7.564 17.101 -1.715 1.00 92.00 85 SER A N 1
ATOM 677 C CA . SER A 1 85 ? 7.315 17.734 -3.012 1.00 92.00 85 SER A CA 1
ATOM 678 C C . SER A 1 85 ? 5.930 18.388 -3.045 1.00 92.00 85 SER A C 1
ATOM 680 O O . SER A 1 85 ? 5.142 18.260 -2.109 1.00 92.00 85 SER A O 1
ATOM 682 N N . SER A 1 86 ? 5.593 19.063 -4.148 1.00 89.56 86 SER A N 1
ATOM 683 C CA . SER A 1 86 ? 4.267 19.668 -4.338 1.00 89.56 86 SER A CA 1
ATOM 684 C C . SER A 1 86 ? 3.116 18.657 -4.302 1.00 89.56 86 SER A C 1
ATOM 686 O O . SER A 1 86 ? 1.988 19.052 -4.033 1.00 89.56 86 SER A O 1
ATOM 688 N N . ASN A 1 87 ? 3.386 17.371 -4.546 1.00 92.12 87 ASN A N 1
ATOM 689 C CA . ASN A 1 87 ? 2.385 16.305 -4.545 1.00 92.12 87 ASN A CA 1
ATOM 690 C C . ASN A 1 87 ? 2.470 15.366 -3.334 1.00 92.12 87 ASN A C 1
ATOM 692 O O . ASN A 1 87 ? 1.496 14.667 -3.052 1.00 92.12 87 ASN A O 1
ATOM 696 N N . TRP A 1 88 ? 3.603 15.356 -2.627 1.00 94.12 88 TRP A N 1
ATOM 697 C CA . TRP A 1 88 ? 3.873 14.467 -1.499 1.00 94.12 88 TRP A CA 1
ATOM 698 C C . TRP A 1 88 ? 4.374 15.268 -0.305 1.00 94.12 88 TRP A C 1
ATOM 700 O O . TRP A 1 88 ? 5.507 15.738 -0.299 1.00 94.12 88 TRP A O 1
ATOM 710 N N . LYS A 1 89 ? 3.515 15.415 0.705 1.00 94.50 89 LYS A N 1
ATOM 711 C CA . LYS A 1 89 ? 3.850 16.052 1.984 1.00 94.50 89 LYS A CA 1
ATOM 712 C C . LYS A 1 89 ? 4.182 14.980 3.010 1.00 94.50 89 LYS A C 1
ATOM 714 O O . LYS A 1 89 ? 3.370 14.075 3.216 1.00 94.50 89 LYS A O 1
ATOM 719 N N . ARG A 1 90 ? 5.349 15.086 3.647 1.00 92.12 90 ARG A N 1
ATOM 720 C CA . ARG A 1 90 ? 5.840 14.077 4.599 1.00 92.12 90 ARG A CA 1
ATOM 721 C C . ARG A 1 90 ? 4.882 13.886 5.771 1.00 92.12 90 ARG A C 1
ATOM 723 O O . ARG A 1 90 ? 4.590 12.756 6.133 1.00 92.12 90 ARG A O 1
ATOM 730 N N . GLU A 1 91 ? 4.326 14.980 6.276 1.00 93.69 91 GLU A N 1
ATOM 731 C CA . GLU A 1 91 ? 3.434 14.996 7.436 1.00 93.69 91 GLU A CA 1
ATOM 732 C C . GLU A 1 91 ? 2.157 14.181 7.166 1.00 93.69 91 GLU A C 1
ATOM 734 O O . GLU A 1 91 ? 1.678 13.442 8.022 1.00 93.69 91 GLU A O 1
ATOM 739 N N . ILE A 1 92 ? 1.637 14.250 5.935 1.00 93.62 92 ILE A N 1
ATOM 740 C CA . ILE A 1 92 ? 0.458 13.478 5.513 1.00 93.62 92 ILE A CA 1
ATOM 741 C C . ILE A 1 92 ? 0.806 11.990 5.387 1.00 93.62 92 ILE A C 1
ATOM 743 O O . ILE A 1 92 ? 0.001 11.133 5.745 1.00 93.62 92 ILE A O 1
ATOM 747 N N . VAL A 1 93 ? 2.000 11.664 4.880 1.00 93.25 93 VAL A N 1
ATOM 748 C CA . VAL A 1 93 ? 2.460 10.270 4.771 1.00 93.25 93 VAL A CA 1
ATOM 749 C C . VAL A 1 93 ? 2.646 9.646 6.152 1.00 93.25 93 VAL A C 1
ATOM 751 O O . VAL A 1 93 ? 2.152 8.543 6.379 1.00 93.25 93 VAL A O 1
ATOM 754 N N . GLU A 1 94 ? 3.271 10.366 7.081 1.00 93.81 94 GLU A N 1
ATOM 755 C CA . GLU A 1 94 ? 3.426 9.947 8.478 1.00 93.81 94 GLU A CA 1
ATOM 756 C C . GLU A 1 94 ? 2.063 9.729 9.152 1.00 93.81 94 GLU A C 1
ATOM 758 O O . GLU A 1 94 ? 1.858 8.725 9.835 1.00 93.81 94 GLU A O 1
ATOM 763 N N . GLU A 1 95 ? 1.079 10.601 8.899 1.00 95.25 95 GLU A N 1
ATOM 764 C CA . GLU A 1 95 ? -0.273 10.407 9.427 1.00 95.25 95 GLU A CA 1
ATOM 765 C C . GLU A 1 95 ? -0.936 9.128 8.884 1.00 95.25 95 GLU A C 1
ATOM 767 O O . GLU A 1 95 ? -1.585 8.393 9.634 1.00 95.25 95 GLU A O 1
ATOM 772 N N . MET A 1 96 ? -0.761 8.820 7.594 1.00 95.44 96 MET A N 1
ATOM 773 C CA . MET A 1 96 ? -1.280 7.578 7.009 1.00 95.44 96 MET A CA 1
ATOM 774 C C . MET A 1 96 ? -0.601 6.336 7.589 1.00 95.44 96 MET A C 1
ATOM 776 O O . MET A 1 96 ? -1.273 5.323 7.786 1.00 95.44 96 MET A O 1
ATOM 780 N N . GLN A 1 97 ? 0.699 6.402 7.887 1.00 95.19 97 GLN A N 1
ATOM 781 C CA . GLN A 1 97 ? 1.450 5.286 8.474 1.00 95.19 97 GLN A CA 1
ATOM 782 C C . GLN A 1 97 ? 0.967 4.908 9.881 1.00 95.19 97 GLN A C 1
ATOM 784 O O . GLN A 1 97 ? 1.116 3.760 10.289 1.00 95.19 97 GLN A O 1
ATOM 789 N N . ASN A 1 98 ? 0.308 5.821 10.600 1.00 94.69 98 ASN A N 1
ATOM 790 C CA . ASN A 1 98 ? -0.348 5.498 11.873 1.00 94.69 98 ASN A CA 1
ATOM 791 C C . ASN A 1 98 ? -1.635 4.668 11.701 1.00 94.69 98 ASN A C 1
ATOM 793 O O . ASN A 1 98 ? -2.155 4.123 12.673 1.00 94.69 98 ASN A O 1
ATOM 797 N N . LYS A 1 99 ? -2.181 4.600 10.480 1.00 95.00 99 LYS A N 1
ATOM 798 C CA . LYS A 1 99 ? -3.472 3.965 10.158 1.00 95.00 99 LYS A CA 1
ATOM 799 C C . LYS A 1 99 ? -3.324 2.726 9.270 1.00 95.00 99 LYS A C 1
ATOM 801 O O . LYS A 1 99 ? -4.252 1.924 9.191 1.00 95.00 99 LYS A O 1
ATOM 806 N N . ALA A 1 100 ? -2.193 2.581 8.587 1.00 96.62 100 ALA A N 1
ATOM 807 C CA . ALA A 1 100 ? -1.924 1.502 7.648 1.00 96.62 100 ALA A CA 1
ATOM 808 C C . ALA A 1 100 ? -0.435 1.145 7.631 1.00 96.62 100 ALA A C 1
ATOM 810 O O . ALA A 1 100 ? 0.423 2.009 7.798 1.00 96.62 100 ALA A O 1
ATOM 811 N N . ASP A 1 101 ? -0.127 -0.117 7.342 1.00 97.56 101 ASP A N 1
ATOM 812 C CA . ASP A 1 101 ? 1.234 -0.523 7.015 1.00 97.56 101 ASP A CA 1
ATOM 813 C C . ASP A 1 101 ? 1.606 0.003 5.623 1.00 97.56 101 ASP A C 1
ATOM 815 O O . ASP A 1 101 ? 0.810 -0.072 4.687 1.00 97.56 101 ASP A O 1
ATOM 819 N N . PHE A 1 102 ? 2.831 0.504 5.462 1.00 96.69 102 PHE A N 1
ATOM 820 C CA . PHE A 1 102 ? 3.350 0.959 4.171 1.00 96.69 102 PHE A CA 1
ATOM 821 C C . PHE A 1 102 ? 4.562 0.139 3.748 1.00 96.69 102 PHE A C 1
ATOM 823 O O . PHE A 1 102 ? 5.495 -0.065 4.527 1.00 96.69 102 PHE A O 1
ATOM 830 N N . PHE A 1 103 ? 4.582 -0.253 2.477 1.00 95.50 103 PHE A N 1
ATOM 831 C CA . PHE A 1 103 ? 5.779 -0.753 1.816 1.00 95.50 103 PHE A CA 1
ATOM 832 C C . PHE A 1 103 ? 6.117 0.149 0.629 1.00 95.50 103 PHE A C 1
ATOM 834 O O . PHE A 1 103 ? 5.308 0.287 -0.284 1.00 95.50 103 PHE A O 1
ATOM 841 N N . PHE A 1 104 ? 7.303 0.761 0.640 1.00 93.50 104 PHE A N 1
ATOM 842 C CA . PHE A 1 104 ? 7.763 1.642 -0.435 1.00 93.50 104 PHE A CA 1
ATOM 843 C C . PHE A 1 104 ? 8.753 0.917 -1.344 1.00 93.50 104 PHE A C 1
ATOM 845 O O . PHE A 1 104 ? 9.919 0.747 -0.982 1.00 93.50 104 PHE A O 1
ATOM 852 N N . ALA A 1 105 ? 8.283 0.523 -2.525 1.00 89.38 105 ALA A N 1
ATOM 853 C CA . ALA A 1 105 ? 9.110 -0.070 -3.567 1.00 89.38 105 ALA A CA 1
ATOM 854 C C . ALA A 1 105 ? 9.912 0.995 -4.339 1.00 89.38 105 ALA A C 1
ATOM 856 O O . ALA A 1 105 ? 9.596 2.190 -4.335 1.00 89.38 105 ALA A O 1
ATOM 857 N N . GLU A 1 106 ? 10.952 0.564 -5.035 1.00 85.56 106 GLU A N 1
ATOM 858 C CA . GLU A 1 106 ? 11.681 1.339 -6.024 1.00 85.56 106 GLU A CA 1
ATOM 859 C C . GLU A 1 106 ? 10.753 1.774 -7.156 1.00 85.56 106 GLU A C 1
ATOM 861 O O . GLU A 1 106 ? 9.794 1.087 -7.504 1.00 85.56 106 GLU A O 1
ATOM 866 N N . ASN A 1 107 ? 11.049 2.913 -7.782 1.00 69.56 107 ASN A N 1
ATOM 867 C CA . ASN A 1 107 ? 10.193 3.514 -8.816 1.00 69.56 107 ASN A CA 1
ATOM 868 C C . ASN A 1 107 ? 10.126 2.707 -10.132 1.00 69.56 107 ASN A C 1
ATOM 870 O O . ASN A 1 107 ? 9.316 3.027 -10.993 1.00 69.56 107 ASN A O 1
ATOM 874 N N . ILE A 1 108 ? 10.968 1.681 -10.299 1.00 62.75 108 ILE A N 1
ATOM 875 C CA . ILE A 1 108 ? 11.093 0.883 -11.536 1.00 62.75 108 ILE A CA 1
ATOM 876 C C . ILE A 1 108 ? 10.277 -0.421 -11.456 1.00 62.75 108 ILE A C 1
ATOM 878 O O . ILE A 1 108 ? 9.991 -1.050 -12.469 1.00 62.75 108 ILE A O 1
ATOM 882 N N . SER A 1 109 ? 9.888 -0.845 -10.254 1.00 59.06 109 SER A N 1
ATOM 883 C CA . SER A 1 109 ? 9.221 -2.132 -10.038 1.00 59.06 109 SER A CA 1
ATOM 884 C C . SER A 1 109 ? 7.804 -2.152 -10.623 1.00 59.06 109 SER A C 1
ATOM 886 O O . SER A 1 109 ? 7.170 -1.110 -10.744 1.00 59.06 109 SER A O 1
ATOM 888 N N . GLU A 1 110 ? 7.299 -3.322 -11.018 1.00 62.44 110 GLU A N 1
ATOM 889 C CA . GLU A 1 110 ? 5.902 -3.455 -11.473 1.00 62.44 110 GLU A CA 1
ATOM 890 C C . GLU A 1 110 ? 5.012 -3.769 -10.269 1.00 62.44 110 GLU A C 1
ATOM 892 O O . GLU A 1 110 ? 5.293 -4.721 -9.533 1.00 62.44 110 GLU A O 1
ATOM 897 N N . ASP A 1 111 ? 3.950 -2.985 -10.080 1.00 64.62 111 ASP A N 1
ATOM 898 C CA . ASP A 1 111 ? 3.122 -3.002 -8.866 1.00 64.62 111 ASP A CA 1
ATOM 899 C C . ASP A 1 111 ? 2.264 -4.272 -8.732 1.00 64.62 111 ASP A C 1
ATOM 901 O O . ASP A 1 111 ? 2.005 -4.746 -7.621 1.00 64.62 111 ASP A O 1
ATOM 905 N N . ASP A 1 112 ? 1.894 -4.892 -9.854 1.00 74.38 112 ASP A N 1
ATOM 906 C CA . ASP A 1 112 ? 0.928 -5.992 -9.877 1.00 74.38 112 ASP A CA 1
ATOM 907 C C . ASP A 1 112 ? 1.429 -7.249 -9.156 1.00 74.38 112 ASP A C 1
ATOM 909 O O . ASP A 1 112 ? 0.656 -7.945 -8.494 1.00 74.38 112 ASP A O 1
ATOM 913 N N . ALA A 1 113 ? 2.738 -7.520 -9.189 1.00 78.38 113 ALA A N 1
ATOM 914 C CA . ALA A 1 113 ? 3.324 -8.652 -8.469 1.00 78.38 113 ALA A CA 1
ATOM 915 C C . ALA A 1 113 ? 3.206 -8.487 -6.946 1.00 78.38 113 ALA A C 1
ATOM 917 O O . ALA A 1 113 ? 2.868 -9.436 -6.234 1.00 78.38 113 ALA A O 1
ATOM 918 N N . PHE A 1 114 ? 3.466 -7.277 -6.445 1.00 86.62 114 PHE A N 1
ATOM 919 C CA . PHE A 1 114 ? 3.425 -6.959 -5.020 1.00 86.62 114 PHE A CA 1
ATOM 920 C C . PHE A 1 114 ? 1.977 -6.983 -4.516 1.00 86.62 114 PHE A C 1
ATOM 922 O O . PHE A 1 114 ? 1.674 -7.624 -3.504 1.00 86.62 114 PHE A O 1
ATOM 929 N N . LEU A 1 115 ? 1.072 -6.359 -5.278 1.00 86.38 115 LEU A N 1
ATOM 930 C CA . LEU A 1 115 ? -0.360 -6.292 -4.996 1.00 86.38 115 LEU A CA 1
ATOM 931 C C . LEU A 1 115 ? -0.991 -7.685 -4.921 1.00 86.38 115 LEU A C 1
ATOM 933 O O . LEU A 1 115 ? -1.665 -8.027 -3.941 1.00 86.38 115 LEU A O 1
ATOM 937 N N . LEU A 1 116 ? -0.739 -8.517 -5.936 1.00 83.38 116 LEU A N 1
ATOM 938 C CA . LEU A 1 116 ? -1.279 -9.871 -6.001 1.00 83.38 116 LEU A CA 1
ATOM 939 C C . LEU A 1 116 ? -0.670 -10.770 -4.927 1.00 83.38 116 LEU A C 1
ATOM 941 O O . LEU A 1 116 ? -1.406 -11.526 -4.290 1.00 83.38 116 LEU A O 1
ATOM 945 N N . TYR A 1 117 ? 0.641 -10.680 -4.681 1.00 86.38 117 TYR A N 1
ATOM 946 C CA . TYR A 1 117 ? 1.294 -11.481 -3.648 1.00 86.38 117 TYR A CA 1
ATOM 947 C C . TYR A 1 117 ? 0.699 -11.200 -2.265 1.00 86.38 117 TYR A C 1
ATOM 949 O O . TYR A 1 117 ? 0.228 -12.129 -1.609 1.00 86.38 117 TYR A O 1
ATOM 957 N N . ALA A 1 118 ? 0.653 -9.936 -1.831 1.00 90.69 118 ALA A N 1
ATOM 958 C CA . ALA A 1 118 ? 0.142 -9.591 -0.503 1.00 90.69 118 ALA A CA 1
ATOM 959 C C . ALA A 1 118 ? -1.330 -9.987 -0.314 1.00 90.69 118 ALA A C 1
ATOM 961 O O . ALA A 1 118 ? -1.696 -10.519 0.739 1.00 90.69 118 ALA A O 1
ATOM 962 N N . THR A 1 119 ? -2.153 -9.799 -1.349 1.00 86.94 119 THR A N 1
ATOM 963 C CA . THR A 1 119 ? -3.571 -10.180 -1.318 1.00 86.94 119 THR A CA 1
ATOM 964 C C . THR A 1 119 ? -3.732 -11.695 -1.183 1.00 86.94 119 THR A C 1
ATOM 966 O O . THR A 1 119 ? -4.400 -12.183 -0.271 1.00 86.94 119 THR A O 1
ATOM 969 N N . LEU A 1 120 ? -3.076 -12.468 -2.056 1.00 84.50 120 LEU A N 1
ATOM 970 C CA . LEU A 1 120 ? -3.188 -13.930 -2.063 1.00 84.50 120 LEU A CA 1
ATOM 971 C C . LEU A 1 120 ? -2.630 -14.561 -0.785 1.00 84.50 120 LEU A C 1
ATOM 973 O O . LEU A 1 120 ? -3.168 -15.567 -0.317 1.00 84.50 120 LEU A O 1
ATOM 977 N N . ARG A 1 121 ? -1.560 -13.990 -0.217 1.00 89.06 121 ARG A N 1
ATOM 978 C CA . ARG A 1 121 ? -0.981 -14.453 1.051 1.00 89.06 121 ARG A CA 1
ATOM 979 C C . ARG A 1 121 ? -1.857 -14.129 2.256 1.00 89.06 121 ARG A C 1
ATOM 981 O O . ARG A 1 121 ? -1.910 -14.945 3.171 1.00 89.06 121 ARG A O 1
ATOM 988 N N . SER A 1 122 ? -2.576 -13.008 2.234 1.00 89.69 122 SER A N 1
ATOM 989 C CA . SER A 1 122 ? -3.551 -12.661 3.278 1.00 89.69 122 SER A CA 1
ATOM 990 C C . SER A 1 122 ? -4.779 -13.571 3.253 1.00 89.69 122 SER A C 1
ATOM 992 O O . SER A 1 122 ? -5.335 -13.891 4.299 1.00 89.69 122 SER A O 1
ATOM 994 N N . GLY A 1 123 ? -5.140 -14.089 2.078 1.00 84.69 123 GLY A N 1
ATOM 995 C CA . GLY A 1 123 ? -6.171 -15.109 1.910 1.00 84.69 123 GLY A CA 1
ATOM 996 C C . GLY A 1 123 ? -7.487 -14.548 1.378 1.00 84.69 123 GLY A C 1
ATOM 997 O O . GLY A 1 123 ? -7.608 -13.366 1.085 1.00 84.69 123 GLY A O 1
ATOM 998 N N . LYS A 1 124 ? -8.501 -15.415 1.250 1.00 83.25 124 LYS A N 1
ATOM 999 C CA . LYS A 1 124 ? -9.739 -15.134 0.490 1.00 83.25 124 LYS A CA 1
ATOM 1000 C C . LYS A 1 124 ? -10.566 -13.934 0.973 1.00 83.25 124 LYS A C 1
ATOM 1002 O O . LYS A 1 124 ? -11.420 -13.465 0.230 1.00 83.25 124 LYS A O 1
ATOM 1007 N N . HIS A 1 125 ? -10.379 -13.497 2.218 1.00 86.81 125 HIS A N 1
ATOM 1008 C CA . HIS A 1 125 ? -11.077 -12.333 2.769 1.00 86.81 125 HIS A CA 1
ATOM 1009 C C . HIS A 1 125 ? -10.448 -11.011 2.310 1.00 86.81 125 HIS A C 1
ATOM 1011 O O . HIS A 1 125 ? -11.134 -9.989 2.293 1.00 86.81 125 HIS A O 1
ATOM 1017 N N . CYS A 1 126 ? -9.166 -11.042 1.937 1.00 89.81 126 CYS A N 1
ATOM 1018 C CA . CYS A 1 126 ? -8.402 -9.869 1.566 1.00 89.81 126 CYS A CA 1
ATOM 1019 C C . CYS A 1 126 ? -8.874 -9.314 0.222 1.00 89.81 126 CYS A C 1
ATOM 1021 O O . CYS A 1 126 ? -9.046 -10.048 -0.758 1.00 89.81 126 CYS A O 1
ATOM 1023 N N . LYS A 1 127 ? -9.069 -7.999 0.175 1.00 87.88 127 LYS A N 1
ATOM 1024 C CA . LYS A 1 127 ? -9.421 -7.252 -1.034 1.00 87.88 127 LYS A CA 1
ATOM 1025 C C . LYS A 1 127 ? -8.239 -6.401 -1.467 1.00 87.88 127 LYS A C 1
ATOM 1027 O O . LYS A 1 127 ? -7.364 -6.090 -0.667 1.00 87.88 127 LYS A O 1
ATOM 1032 N N . PHE A 1 128 ? -8.238 -5.964 -2.719 1.00 87.00 128 PHE A N 1
ATOM 1033 C CA . PHE A 1 128 ? -7.283 -4.962 -3.172 1.00 87.00 128 PHE A CA 1
ATOM 1034 C C . PHE A 1 128 ? -7.973 -3.788 -3.856 1.00 87.00 128 PHE A C 1
ATOM 1036 O O . PHE A 1 128 ? -9.070 -3.923 -4.402 1.00 87.00 128 PHE A O 1
ATOM 1043 N N . VAL A 1 129 ? -7.321 -2.629 -3.808 1.00 84.06 129 VAL A N 1
ATOM 1044 C CA . VAL A 1 129 ? -7.782 -1.381 -4.418 1.00 84.06 129 VAL A CA 1
ATOM 1045 C C . VAL A 1 129 ? -6.708 -0.902 -5.381 1.00 84.06 129 VAL A C 1
ATOM 1047 O O . VAL A 1 129 ? -5.628 -0.508 -4.956 1.00 84.06 129 VAL A O 1
ATOM 1050 N N . THR A 1 130 ? -7.016 -0.920 -6.674 1.00 81.56 130 THR A N 1
ATOM 1051 C CA . THR A 1 130 ? -6.201 -0.301 -7.724 1.00 81.56 130 THR A CA 1
ATOM 1052 C C . THR A 1 130 ? -7.117 0.340 -8.766 1.00 81.56 130 THR A C 1
ATOM 1054 O O . THR A 1 130 ? -8.291 -0.027 -8.894 1.00 81.56 130 THR A O 1
ATOM 1057 N N . ARG A 1 131 ? -6.591 1.332 -9.483 1.00 71.31 131 ARG A N 1
ATOM 1058 C CA . ARG A 1 131 ? -7.236 1.916 -10.662 1.00 71.31 131 ARG A CA 1
ATOM 1059 C C . ARG A 1 131 ? -6.884 1.142 -11.929 1.00 71.31 131 ARG A C 1
ATOM 1061 O O . ARG A 1 131 ? -7.679 1.162 -12.873 1.00 71.31 131 ARG A O 1
ATOM 1068 N N . ASP A 1 132 ? -5.727 0.494 -11.954 1.00 65.50 132 ASP A N 1
ATOM 1069 C CA . ASP A 1 132 ? -5.268 -0.160 -13.158 1.00 65.50 132 ASP A CA 1
ATOM 1070 C C . ASP A 1 132 ? -6.054 -1.432 -13.408 1.00 65.50 132 ASP A C 1
ATOM 1072 O O . ASP A 1 132 ? -6.350 -2.258 -12.539 1.00 65.50 132 ASP A O 1
ATOM 1076 N N . PHE A 1 133 ? -6.455 -1.563 -14.662 1.00 53.88 133 PHE A N 1
ATOM 1077 C CA . PHE A 1 133 ? -7.084 -2.776 -15.094 1.00 53.88 133 PHE A CA 1
ATOM 1078 C C . PHE A 1 133 ? -5.969 -3.803 -15.234 1.00 53.88 133 PHE A C 1
ATOM 1080 O O . PHE A 1 133 ? -5.255 -3.770 -16.229 1.00 53.88 133 PHE A O 1
ATOM 1087 N N . LEU A 1 134 ? -5.897 -4.754 -14.299 1.00 55.81 134 LEU A N 1
ATOM 1088 C CA . LEU A 1 134 ? -5.106 -6.001 -14.351 1.00 55.81 134 LEU A CA 1
ATOM 1089 C C . LEU A 1 134 ? -5.440 -6.896 -15.581 1.00 55.81 134 LEU A C 1
ATOM 1091 O O . LEU A 1 134 ? -5.345 -8.126 -15.536 1.00 55.81 134 LEU A O 1
ATOM 1095 N N . ARG A 1 135 ? -5.942 -6.301 -16.670 1.00 47.84 135 ARG A N 1
ATOM 1096 C CA . ARG A 1 135 ? -6.432 -6.911 -17.905 1.00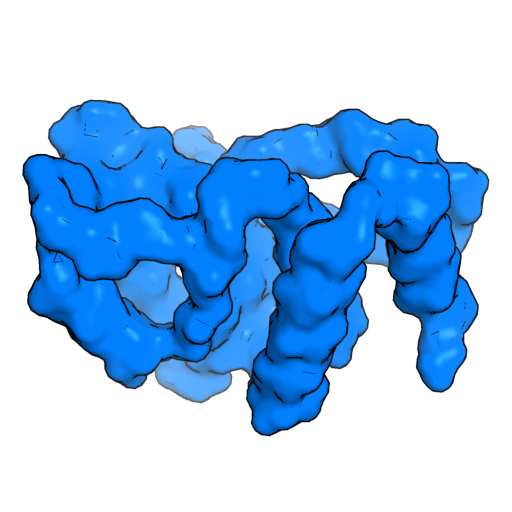 47.84 135 ARG A CA 1
ATOM 1097 C C . ARG A 1 135 ? -5.322 -7.668 -18.618 1.00 47.84 135 ARG A C 1
ATOM 1099 O O . ARG A 1 135 ? -5.590 -8.781 -19.063 1.00 47.84 135 ARG A O 1
ATOM 1106 N N . ASP A 1 136 ? -4.107 -7.134 -18.632 1.00 45.59 136 ASP A N 1
ATOM 1107 C CA . ASP A 1 136 ? -2.986 -7.769 -19.329 1.00 45.59 136 ASP A CA 1
ATOM 1108 C C . ASP A 1 136 ? -2.433 -8.959 -18.527 1.00 45.59 136 ASP A C 1
ATOM 1110 O O . ASP A 1 136 ? -2.176 -10.027 -19.082 1.00 45.59 136 ASP A O 1
ATOM 1114 N N . HIS A 1 137 ? -2.433 -8.880 -17.191 1.00 51.41 137 HIS A N 1
ATOM 1115 C CA . HIS A 1 137 ? -2.068 -10.013 -16.332 1.00 51.41 137 HIS A CA 1
ATOM 1116 C C . HIS A 1 137 ? -3.070 -11.172 -16.385 1.00 51.41 137 HIS A C 1
ATOM 1118 O O . HIS A 1 137 ? -2.679 -12.328 -16.230 1.00 51.41 137 HIS A O 1
ATOM 1124 N N . LYS A 1 138 ? -4.352 -10.907 -16.676 1.00 43.44 138 LYS A N 1
ATOM 1125 C CA . LYS A 1 138 ? -5.374 -11.950 -16.880 1.00 43.44 138 LYS A CA 1
ATOM 1126 C C . LYS A 1 138 ? -5.056 -12.860 -18.075 1.00 43.44 138 LYS A C 1
ATOM 1128 O O . LYS A 1 138 ? -5.489 -14.014 -18.068 1.00 43.44 138 LYS A O 1
ATOM 1133 N N . ALA A 1 139 ? -4.339 -12.353 -19.082 1.00 41.41 139 ALA A N 1
ATOM 1134 C CA . ALA A 1 139 ? -3.931 -13.113 -20.263 1.00 41.41 139 ALA A CA 1
ATOM 1135 C C . ALA A 1 139 ? -2.720 -14.028 -19.993 1.00 41.41 139 ALA A C 1
ATOM 1137 O O . ALA A 1 139 ? -2.618 -15.087 -20.606 1.00 41.41 139 ALA A O 1
ATOM 1138 N N . CYS A 1 140 ? -1.864 -13.677 -19.026 1.00 40.84 140 CYS A N 1
ATOM 1139 C CA . CYS A 1 140 ? -0.692 -14.473 -18.632 1.00 40.84 140 CYS A CA 1
ATOM 1140 C C . CYS A 1 140 ? -0.999 -15.613 -17.643 1.00 40.84 140 CYS A C 1
ATOM 1142 O O . CYS A 1 140 ? -0.136 -16.450 -17.378 1.00 40.84 140 CYS A O 1
ATOM 1144 N N . LEU A 1 141 ? -2.215 -15.686 -17.090 1.00 45.69 141 LEU A N 1
ATOM 1145 C CA . LEU A 1 141 ? -2.629 -16.793 -16.223 1.00 45.69 141 LEU A CA 1
ATOM 1146 C C . LEU A 1 141 ? -3.037 -17.993 -17.091 1.00 45.69 141 LEU A C 1
ATOM 1148 O O . LEU A 1 141 ? -4.198 -18.129 -17.477 1.00 45.69 141 LEU A O 1
ATOM 1152 N N . SER A 1 142 ? -2.073 -18.858 -17.409 1.00 42.97 142 SER A N 1
ATOM 1153 C CA . SER A 1 142 ? -2.261 -20.047 -18.257 1.00 42.97 142 SER A CA 1
ATOM 1154 C C . SER A 1 142 ? -3.142 -21.133 -17.621 1.00 42.97 142 SER A C 1
ATOM 1156 O O . SER A 1 142 ? -3.773 -21.915 -18.330 1.00 42.97 142 SER A O 1
ATOM 1158 N N . ASP A 1 143 ? -3.237 -21.164 -16.290 1.00 48.91 143 ASP A N 1
ATOM 1159 C CA . ASP A 1 143 ? -3.966 -22.190 -15.546 1.00 48.91 143 ASP A CA 1
ATOM 1160 C C . ASP A 1 143 ? -5.437 -21.813 -15.268 1.00 48.91 143 ASP A C 1
ATOM 1162 O O . ASP A 1 143 ? -5.764 -20.733 -14.763 1.00 48.91 143 ASP A O 1
ATOM 1166 N N . SER A 1 144 ? -6.347 -22.744 -15.568 1.00 47.47 144 SER A N 1
ATOM 1167 C CA . SER A 1 144 ? -7.799 -22.569 -15.430 1.00 47.47 144 SER A CA 1
ATOM 1168 C C . SER A 1 144 ? -8.245 -22.339 -13.979 1.00 47.47 144 SER A C 1
ATOM 1170 O O . SER A 1 144 ? -9.136 -21.518 -13.741 1.00 47.47 144 SER A O 1
ATOM 1172 N N . LEU A 1 145 ? -7.583 -22.975 -13.004 1.00 43.69 145 LEU A N 1
ATOM 1173 C CA . LEU A 1 145 ? -7.857 -22.808 -11.575 1.00 43.69 145 LEU A CA 1
ATOM 1174 C C . LEU A 1 145 ? -7.421 -21.419 -11.097 1.00 43.69 145 LEU A C 1
ATOM 1176 O O . LEU A 1 145 ? -8.144 -20.744 -10.368 1.00 43.69 145 LEU A O 1
ATOM 1180 N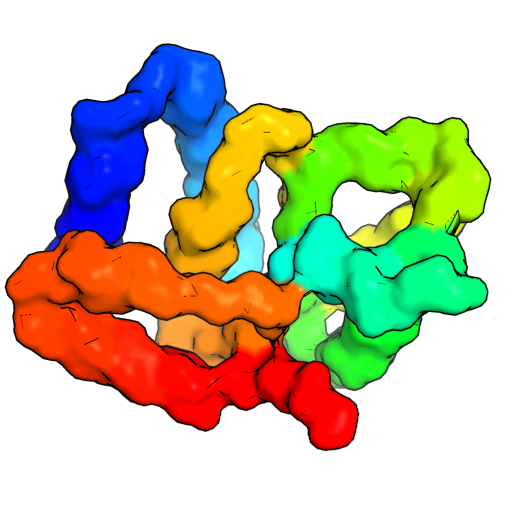 N . THR A 1 146 ? -6.267 -20.953 -11.564 1.00 42.59 146 THR A N 1
ATOM 1181 C CA . THR A 1 146 ? -5.729 -19.627 -11.246 1.00 42.59 146 THR A CA 1
ATOM 1182 C C . THR A 1 146 ? -6.577 -18.514 -11.875 1.00 42.59 146 THR A C 1
ATOM 1184 O O . THR A 1 146 ? -6.890 -17.528 -11.208 1.00 42.59 146 THR A O 1
ATOM 1187 N N . ARG A 1 147 ? -7.089 -18.709 -13.100 1.00 45.22 147 ARG A N 1
ATOM 1188 C CA . ARG A 1 147 ? -8.107 -17.825 -13.704 1.00 45.22 147 ARG A CA 1
ATOM 1189 C C . ARG A 1 147 ? -9.422 -17.823 -12.919 1.00 45.22 147 ARG A C 1
ATOM 1191 O O . ARG A 1 147 ? -10.090 -16.790 -12.856 1.00 45.22 147 ARG A O 1
ATOM 1198 N N . HIS A 1 148 ? -9.806 -18.954 -12.329 1.00 39.94 148 HIS A N 1
ATOM 1199 C CA . HIS A 1 148 ? -11.013 -19.082 -11.511 1.00 39.94 148 HIS A CA 1
ATOM 1200 C C . HIS A 1 148 ? -10.852 -18.407 -10.137 1.00 39.94 148 HIS A C 1
ATOM 1202 O O . HIS A 1 148 ? -11.723 -17.646 -9.728 1.00 39.94 148 HIS A O 1
ATOM 1208 N N . LEU A 1 149 ? -9.706 -18.579 -9.470 1.00 38.66 149 LEU A N 1
ATOM 1209 C CA . LEU A 1 149 ? -9.354 -17.885 -8.223 1.00 38.66 149 LEU A CA 1
ATOM 1210 C C . LEU A 1 149 ? -9.234 -16.371 -8.422 1.00 38.66 149 LEU A C 1
ATOM 1212 O O . LEU A 1 149 ? -9.716 -15.613 -7.579 1.00 38.66 149 LEU A O 1
ATOM 1216 N N . PHE A 1 150 ? -8.669 -15.940 -9.556 1.00 39.72 150 PHE A N 1
ATOM 1217 C CA . PHE A 1 150 ? -8.671 -14.542 -9.979 1.00 39.72 150 PHE A CA 1
ATOM 1218 C C . PHE A 1 150 ? -10.108 -14.049 -10.166 1.00 39.72 150 PHE A C 1
ATOM 1220 O O . PHE A 1 150 ? -10.467 -13.024 -9.611 1.00 39.72 150 PHE A O 1
ATOM 1227 N N . ARG A 1 151 ? -10.985 -14.811 -10.837 1.00 35.22 151 ARG A N 1
ATOM 1228 C CA . ARG A 1 151 ? -12.407 -14.458 -11.015 1.00 35.22 151 ARG A CA 1
ATOM 1229 C C . ARG A 1 151 ? -13.182 -14.343 -9.690 1.00 35.22 151 ARG A C 1
ATOM 1231 O O . ARG A 1 151 ? -14.008 -13.445 -9.580 1.00 35.22 151 ARG A O 1
ATOM 1238 N N . PHE A 1 152 ? -12.889 -15.188 -8.697 1.00 32.78 152 PHE A N 1
ATOM 1239 C CA . PHE A 1 152 ? -13.495 -15.137 -7.356 1.00 32.78 152 PHE A CA 1
ATOM 1240 C C . PHE A 1 152 ? -12.921 -14.038 -6.443 1.00 32.78 152 PHE A C 1
ATOM 1242 O O . PHE A 1 152 ? -13.630 -13.542 -5.574 1.00 32.78 152 PHE A O 1
ATOM 1249 N N . HIS A 1 153 ? -11.663 -13.623 -6.621 1.00 37.06 153 HIS A N 1
ATOM 1250 C CA . HIS A 1 153 ? -11.127 -12.436 -5.932 1.00 37.06 153 HIS A CA 1
ATOM 1251 C C . HIS A 1 153 ? -11.556 -11.131 -6.624 1.00 37.06 153 HIS A C 1
ATOM 1253 O O . HIS A 1 153 ? -11.777 -10.117 -5.968 1.00 37.06 153 HIS A O 1
ATOM 1259 N N . VAL A 1 154 ? -11.764 -11.166 -7.944 1.00 39.16 154 VAL A N 1
ATOM 1260 C CA . VAL A 1 154 ? -12.235 -10.043 -8.775 1.00 39.16 154 VAL A CA 1
ATOM 1261 C C . VAL A 1 154 ? -13.697 -9.657 -8.493 1.00 39.16 154 VAL A C 1
ATOM 1263 O O . VAL A 1 154 ? -14.111 -8.548 -8.818 1.00 39.16 154 VAL A O 1
ATOM 1266 N N . THR A 1 155 ? -14.484 -10.495 -7.812 1.00 33.16 155 THR A N 1
ATOM 1267 C CA . THR A 1 155 ? -15.804 -10.094 -7.280 1.00 33.16 155 THR A CA 1
ATOM 1268 C C . THR A 1 155 ? -15.718 -9.190 -6.042 1.00 33.16 155 THR A C 1
ATOM 1270 O O . THR A 1 155 ? -16.734 -8.660 -5.605 1.00 33.16 155 THR A O 1
ATOM 1273 N N . GLY A 1 156 ? -14.516 -8.979 -5.494 1.00 34.62 156 GLY A N 1
ATOM 1274 C CA . GLY A 1 156 ? -14.231 -8.058 -4.393 1.00 34.62 156 GLY A CA 1
ATOM 1275 C C . GLY A 1 156 ? -13.499 -6.780 -4.810 1.00 34.62 156 GLY A C 1
ATOM 1276 O O . GLY A 1 156 ? -12.962 -6.107 -3.932 1.00 34.62 156 GLY A O 1
ATOM 1277 N N . ILE A 1 157 ? -13.450 -6.438 -6.107 1.00 43.53 157 ILE A N 1
ATOM 1278 C CA . ILE A 1 157 ? -12.910 -5.145 -6.547 1.00 43.53 157 ILE A CA 1
ATOM 1279 C C . ILE A 1 157 ? -13.849 -4.058 -6.014 1.00 43.53 157 ILE A C 1
ATOM 1281 O O . ILE A 1 157 ? -14.931 -3.832 -6.559 1.00 43.53 157 ILE A O 1
ATOM 1285 N N . VAL A 1 158 ? -13.420 -3.341 -4.973 1.00 36.66 158 VAL A N 1
ATOM 1286 C CA . VAL A 1 158 ? -13.930 -1.990 -4.718 1.00 36.66 158 VAL A CA 1
ATOM 1287 C C . VAL A 1 158 ? -13.308 -1.111 -5.791 1.00 36.66 158 VAL A C 1
ATOM 1289 O O . VAL A 1 158 ? -12.304 -0.433 -5.595 1.00 36.66 158 VAL A O 1
ATOM 1292 N N . CYS A 1 159 ? -13.872 -1.209 -6.990 1.00 34.41 159 CYS A N 1
ATOM 1293 C CA . CYS A 1 159 ? -13.560 -0.295 -8.060 1.00 34.41 159 CYS A CA 1
ATOM 1294 C C . CYS A 1 159 ? -14.282 0.970 -7.627 1.00 34.41 159 CYS A C 1
ATOM 1296 O O . CYS A 1 159 ? -15.514 0.979 -7.600 1.00 34.41 159 CYS A O 1
ATOM 1298 N N . PHE A 1 160 ? -13.545 2.019 -7.267 1.00 28.34 160 PHE A N 1
ATOM 1299 C CA . PHE A 1 160 ? -14.109 3.363 -7.241 1.00 28.34 160 PHE A CA 1
ATOM 1300 C C . PHE A 1 160 ? -14.466 3.723 -8.690 1.00 28.34 160 PHE A C 1
ATOM 1302 O O . PHE A 1 160 ? -13.730 4.414 -9.392 1.00 28.34 160 PHE A O 1
ATOM 1309 N N . ARG A 1 161 ? -15.566 3.151 -9.188 1.00 26.61 161 ARG A N 1
ATOM 1310 C CA . ARG A 1 161 ? -16.267 3.666 -10.351 1.00 26.61 161 ARG A CA 1
ATOM 1311 C C . ARG A 1 161 ? -16.831 5.015 -9.922 1.00 26.61 161 ARG A C 1
ATOM 1313 O O . ARG A 1 161 ? -17.386 5.130 -8.831 1.00 26.61 161 ARG A O 1
ATOM 1320 N N . LYS A 1 162 ? -16.601 6.022 -10.763 1.00 26.72 162 LYS A N 1
ATOM 1321 C CA . LYS A 1 162 ? -17.447 7.214 -10.767 1.00 26.72 162 LYS A CA 1
ATOM 1322 C C . LYS A 1 162 ? -18.910 6.802 -10.871 1.00 26.72 162 LYS A C 1
ATOM 1324 O O . LYS A 1 162 ? -19.164 5.797 -11.578 1.00 26.72 162 LYS A O 1
#

Foldseek 3Di:
DDPLLVVLVVLVPPDDDPVLVVLVVVLVVVLVVDADAQEEEALQQQLPPDPVDASLVSSLVVLVVQLDPPHAYEYEAAPVLCPDDPRHHNVSVVVSVVRYHYDHHHPPDDVVSSQVNNQVVNHLSHAYEGQDDCPVVLVVPPDPVSNVSVVSNVVRYPHPDD

Sequence (162 aa):
MTKSIAALLLIFSYGKGILACKEFEAFKKFVENRLPFDIVIDGLNVSHMNTRKMQCENLFNAVNYLAKKNTRLLVLGRKHMLINSSNWKREIVEEMQNKADFFFAENISEDDAFLLYATLRSGKHCKFVTRDFLRDHKACLSDSLTRHLFRFHVTGIVCFRK

Organism: Amazona aestiva (NCBI:txid12930)

Radius of gyration: 15.52 Å; Cα contacts (8 Å, |Δi|>4): 200; chains: 1; bounding box: 36×44×34 Å

Nearest PDB structures (foldseek):
  7onu-assembly1_E  TM=9.361E-01  e=5.083E-16  Homo sapiens
  4rou-assembly3_A  TM=9.034E-01  e=3.637E-13  Homo sapiens
  8cbk-assembly1_E  TM=8.432E-01  e=8.164E-14  Homo sapiens
  4rou-assembly3_B  TM=8.223E-01  e=2.057E-12  Homo sapiens
  5wp0-assembly1_B  TM=2.198E-01  e=6.074E-01  Aliivibrio fischeri ES114

Secondary structure (DSSP, 8-state):
--HHHHHHHHHHHTT--HHHHHHHHHHHHHHHTTPPPSEEEEHHHHHTT-TTS-HHHHHHHHHHHH--TT--EEEEEEGGGGS--SS--HHHHHHHHTTSEEEEE-TTS-HHHHHHHHHHHH-TT-EEE-SS-THHHHHH---HHHHHHHHHHGGG------

Solvent-accessible surface area (backbone atoms only — not comparable to full-atom values): 9293 Å² total; per-residue (Å²): 134,64,73,65,60,57,52,54,52,51,67,61,61,78,78,60,60,76,70,60,54,55,54,50,51,54,48,51,56,56,44,71,79,56,62,62,38,44,34,39,32,37,34,61,50,40,13,60,70,44,86,91,49,44,29,45,57,40,34,48,53,51,48,62,72,61,51,46,92,94,46,39,37,35,33,42,39,38,51,69,61,69,44,72,49,97,44,19,50,52,70,60,52,55,56,46,53,78,57,28,49,74,47,65,41,64,87,83,66,69,64,66,62,58,55,50,49,54,28,64,73,34,30,94,80,27,27,50,38,55,70,71,75,64,62,69,61,61,70,71,48,84,46,71,66,57,48,46,54,49,55,65,53,58,76,48,56,64,62,86,66,129

pLDDT: mean 74.0, std 22.26, range [26.61, 97.56]